Protein AF-A0A9D6EQB9-F1 (afdb_monomer)

Mean predicted aligned error: 5.97 Å

Solvent-accessible surface area (backbone atoms only — not comparable to full-atom values): 6624 Å² total; per-residue (Å²): 127,87,80,81,88,44,65,68,32,40,53,64,57,30,94,65,59,67,69,59,45,53,52,52,62,73,44,52,85,76,50,50,72,69,54,50,49,54,52,44,51,52,30,50,55,51,43,50,52,52,49,53,54,52,42,50,50,50,48,49,53,54,52,50,36,32,75,70,67,78,41,82,89,52,74,65,61,53,51,48,43,50,49,53,49,51,52,55,50,53,51,45,51,54,51,26,43,52,54,54,52,52,54,50,52,53,53,51,52,52,52,56,60,61,76,76,110

Structure (mmCIF, N/CA/C/O backbone):
data_AF-A0A9D6EQB9-F1
#
_entry.id   AF-A0A9D6EQB9-F1
#
loop_
_atom_site.group_PDB
_atom_site.id
_atom_site.type_symbol
_atom_site.label_atom_id
_atom_site.label_alt_id
_atom_site.label_comp_id
_atom_site.label_asym_id
_atom_site.label_entity_id
_atom_site.label_seq_id
_atom_site.pdbx_PDB_ins_code
_atom_site.Cartn_x
_atom_site.Cartn_y
_atom_site.Cartn_z
_atom_site.occupancy
_atom_site.B_iso_or_equiv
_atom_site.auth_seq_id
_atom_site.auth_comp_id
_atom_site.auth_asym_id
_atom_site.auth_atom_id
_atom_site.pdbx_PDB_model_num
ATOM 1 N N . MET A 1 1 ? 7.663 15.522 11.621 1.00 37.22 1 MET A N 1
ATOM 2 C CA . MET A 1 1 ? 7.733 14.228 12.338 1.00 37.22 1 MET A CA 1
ATOM 3 C C . MET A 1 1 ? 7.348 13.137 11.353 1.00 37.22 1 MET A C 1
ATOM 5 O O . MET A 1 1 ? 6.477 13.425 10.539 1.00 37.22 1 MET A O 1
ATOM 9 N N . PRO A 1 2 ? 7.976 11.947 11.359 1.00 50.31 2 PRO A N 1
ATOM 10 C CA . PRO A 1 2 ? 7.489 10.842 10.539 1.00 50.31 2 PRO A CA 1
ATOM 11 C C . PRO A 1 2 ? 6.051 10.533 10.959 1.00 50.31 2 PRO A C 1
ATOM 13 O O . PRO A 1 2 ? 5.759 10.430 12.153 1.00 50.31 2 PRO A O 1
ATOM 16 N N . ALA A 1 3 ? 5.148 10.475 9.988 1.00 57.88 3 ALA A N 1
ATOM 17 C CA . ALA A 1 3 ? 3.740 10.266 10.260 1.00 57.88 3 ALA A CA 1
ATOM 18 C C . ALA A 1 3 ? 3.534 8.857 10.840 1.00 57.88 3 ALA A C 1
ATOM 20 O O . ALA A 1 3 ? 4.057 7.874 10.312 1.00 57.88 3 ALA A O 1
ATOM 21 N N . LYS A 1 4 ? 2.814 8.747 11.960 1.00 75.31 4 LYS A N 1
ATOM 22 C CA . LYS A 1 4 ? 2.574 7.456 12.612 1.00 75.31 4 LYS A CA 1
ATOM 23 C C . LYS A 1 4 ? 1.517 6.695 11.814 1.00 75.31 4 LYS A C 1
ATOM 25 O O . LYS A 1 4 ? 0.388 7.161 11.697 1.00 75.31 4 LYS A O 1
ATOM 30 N N . VAL A 1 5 ? 1.873 5.528 11.284 1.00 85.12 5 VAL A N 1
ATOM 31 C CA . VAL A 1 5 ? 0.910 4.647 10.610 1.00 85.12 5 VAL A CA 1
ATOM 32 C C . VAL A 1 5 ? -0.031 4.045 11.658 1.00 85.12 5 VAL A C 1
ATOM 34 O O . VAL A 1 5 ? 0.417 3.425 12.625 1.00 85.12 5 VAL A O 1
ATOM 37 N N . THR A 1 6 ? -1.331 4.262 11.484 1.00 92.38 6 THR A N 1
ATOM 38 C CA . THR A 1 6 ? -2.410 3.739 12.337 1.00 92.38 6 THR A CA 1
ATOM 39 C C . THR A 1 6 ? -3.174 2.637 11.598 1.00 92.38 6 THR A C 1
ATOM 41 O O . THR A 1 6 ? -3.175 2.593 10.368 1.00 92.38 6 THR A O 1
ATOM 44 N N . LEU A 1 7 ? -3.876 1.762 12.323 1.00 94.44 7 LEU A N 1
ATOM 45 C CA . LEU A 1 7 ? -4.771 0.783 11.692 1.00 94.44 7 LEU A CA 1
ATOM 46 C C . LEU A 1 7 ? -5.871 1.462 10.858 1.00 94.44 7 LEU A C 1
ATOM 48 O O . LEU A 1 7 ? -6.220 0.973 9.791 1.00 94.44 7 LEU A O 1
ATOM 52 N N . GLU A 1 8 ? -6.380 2.607 11.307 1.00 94.50 8 GLU A N 1
ATOM 53 C CA . GLU A 1 8 ? -7.357 3.385 10.545 1.00 94.50 8 GLU A CA 1
ATOM 54 C C . GLU A 1 8 ? -6.780 3.851 9.200 1.00 94.50 8 GLU A C 1
ATOM 56 O O . GLU A 1 8 ? -7.387 3.604 8.157 1.00 94.50 8 GLU A O 1
ATOM 61 N N . SER A 1 9 ? -5.569 4.420 9.200 1.00 93.38 9 SER A N 1
ATOM 62 C CA . SER A 1 9 ? -4.880 4.803 7.963 1.00 93.38 9 SER A CA 1
ATOM 63 C C . SER A 1 9 ? -4.636 3.603 7.041 1.00 93.38 9 SER A C 1
ATOM 65 O O . SER A 1 9 ? -4.856 3.706 5.837 1.00 93.38 9 SER A O 1
ATOM 67 N N . LEU A 1 10 ? -4.282 2.436 7.592 1.00 94.56 10 LEU A N 1
ATOM 68 C CA . LEU A 1 10 ? -4.100 1.207 6.815 1.00 94.56 10 LEU A CA 1
ATOM 69 C C . LEU A 1 10 ? -5.403 0.743 6.159 1.00 94.56 10 LEU A C 1
ATOM 71 O O . LEU A 1 10 ? -5.404 0.442 4.967 1.00 94.56 10 LEU A O 1
ATOM 75 N N . ILE A 1 11 ? -6.517 0.736 6.895 1.00 96.06 11 ILE A N 1
ATOM 76 C CA . ILE A 1 11 ? -7.836 0.369 6.357 1.00 96.06 11 ILE A CA 1
ATOM 77 C C . ILE A 1 11 ? -8.244 1.321 5.224 1.00 96.06 11 ILE A C 1
ATOM 79 O O . ILE A 1 11 ? -8.736 0.865 4.193 1.00 96.06 11 ILE A O 1
ATOM 83 N N . ARG A 1 12 ? -8.005 2.630 5.379 1.00 94.19 12 ARG A N 1
ATOM 84 C CA . ARG A 1 12 ? -8.318 3.642 4.353 1.00 94.19 12 ARG A CA 1
ATOM 85 C C . ARG A 1 12 ? -7.456 3.516 3.100 1.00 94.19 12 ARG A C 1
ATOM 87 O O . ARG A 1 12 ? -7.958 3.703 1.997 1.00 94.19 12 ARG A O 1
ATOM 94 N N . MET A 1 13 ? -6.175 3.191 3.258 1.00 93.75 13 MET A N 1
ATOM 95 C CA . MET A 1 13 ? -5.255 3.011 2.132 1.00 93.75 13 MET A CA 1
ATOM 96 C C . MET A 1 13 ? -5.459 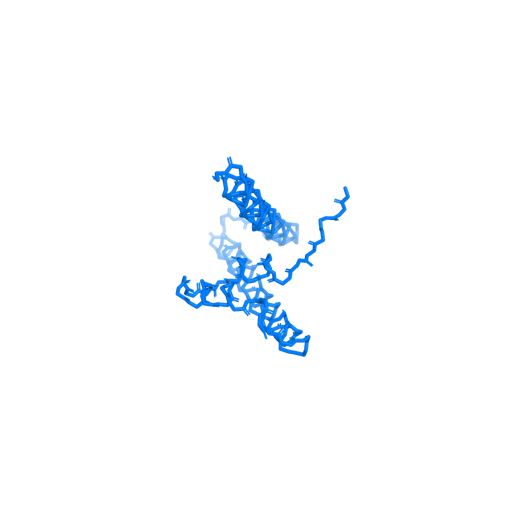1.703 1.375 1.00 93.75 13 MET A C 1
ATOM 98 O O . MET A 1 13 ? -5.099 1.620 0.201 1.00 93.75 13 MET A O 1
ATOM 102 N N . THR A 1 14 ? -5.955 0.671 2.055 1.00 95.62 14 THR A N 1
ATOM 103 C CA . THR A 1 14 ? -6.053 -0.665 1.475 1.00 95.62 14 THR A CA 1
ATOM 104 C C . THR A 1 14 ? -7.108 -0.676 0.364 1.00 95.62 14 THR A C 1
ATOM 106 O O . THR A 1 14 ? -8.246 -0.251 0.595 1.00 95.62 14 THR A O 1
ATOM 109 N N . PRO A 1 15 ? -6.780 -1.189 -0.835 1.00 93.31 15 PRO A N 1
ATOM 110 C CA . PRO A 1 15 ? -7.745 -1.341 -1.914 1.00 93.31 15 PRO A CA 1
ATOM 111 C C . PRO A 1 15 ? -8.770 -2.419 -1.542 1.00 93.31 15 PRO A C 1
ATOM 113 O O . PRO A 1 15 ? -8.534 -3.617 -1.679 1.00 93.31 15 PRO A O 1
ATOM 116 N N . MET A 1 16 ? -9.924 -1.979 -1.054 1.00 95.19 16 MET A N 1
ATOM 117 C CA . MET A 1 16 ? -11.063 -2.827 -0.712 1.00 95.19 16 MET A CA 1
ATOM 118 C C . MET A 1 16 ? -12.376 -2.118 -1.041 1.00 95.19 16 MET A C 1
ATOM 120 O O . MET A 1 16 ? -12.400 -0.893 -1.213 1.00 95.19 16 MET A O 1
ATOM 124 N N . GLU A 1 17 ? -13.463 -2.885 -1.104 1.00 96.56 17 GLU A N 1
ATOM 125 C CA . GLU A 1 17 ? -14.804 -2.342 -1.310 1.00 96.56 17 GLU A CA 1
ATOM 126 C C . GLU A 1 17 ? -15.177 -1.343 -0.209 1.00 96.56 17 GLU A C 1
ATOM 128 O O . GLU A 1 17 ? -14.887 -1.548 0.973 1.00 96.56 17 GLU A O 1
ATOM 133 N N . GLU A 1 18 ? -15.858 -0.262 -0.597 1.00 93.62 18 GLU A N 1
ATOM 134 C CA . GLU A 1 18 ? -16.231 0.817 0.326 1.00 93.62 18 GLU A CA 1
ATOM 135 C C . GLU A 1 18 ? -17.088 0.304 1.488 1.00 93.62 18 GLU A C 1
ATOM 137 O O . GLU A 1 18 ? -16.886 0.698 2.632 1.00 93.62 18 GLU A O 1
ATOM 142 N N . VAL A 1 19 ? -17.998 -0.636 1.216 1.00 95.88 19 VAL A N 1
ATOM 143 C CA . VAL A 1 19 ? -18.865 -1.240 2.238 1.00 95.88 19 VAL A CA 1
ATOM 144 C C . VAL A 1 19 ? -18.031 -1.944 3.312 1.00 95.88 19 VAL A C 1
ATOM 146 O O . VAL A 1 19 ? -18.253 -1.725 4.502 1.00 95.88 19 VAL A O 1
ATOM 149 N N . THR A 1 20 ? -17.029 -2.730 2.908 1.00 95.62 20 THR A N 1
ATOM 150 C CA . THR A 1 20 ? -16.104 -3.400 3.834 1.00 95.62 20 THR A CA 1
ATOM 151 C C . THR A 1 20 ? -15.283 -2.391 4.627 1.00 95.62 20 THR A C 1
ATOM 153 O O . THR A 1 20 ? -15.115 -2.547 5.837 1.00 95.62 20 THR A O 1
ATOM 156 N N . ARG A 1 21 ? -14.800 -1.330 3.970 1.00 96.06 21 ARG A N 1
ATOM 157 C CA . ARG A 1 21 ? -14.030 -0.269 4.628 1.00 96.06 21 ARG A CA 1
ATOM 158 C C . ARG A 1 21 ? -14.850 0.414 5.721 1.00 96.06 21 ARG A C 1
ATOM 160 O O . ARG A 1 21 ? -14.386 0.514 6.854 1.00 96.06 21 ARG A O 1
ATOM 167 N N . VAL A 1 22 ? -16.071 0.838 5.397 1.00 95.06 22 VAL A N 1
ATOM 168 C CA . VAL A 1 22 ? -16.992 1.490 6.339 1.00 95.06 22 VAL A CA 1
ATOM 169 C C . VAL A 1 22 ? -17.325 0.564 7.508 1.00 95.06 22 VAL A C 1
ATOM 171 O O . VAL A 1 22 ? -17.315 1.007 8.655 1.00 95.06 22 VAL A O 1
ATOM 174 N N . GLU A 1 23 ? -17.559 -0.727 7.255 1.00 95.94 23 GLU A N 1
ATOM 175 C CA . GLU A 1 23 ? -17.825 -1.698 8.321 1.00 95.94 23 GLU A CA 1
ATOM 176 C C . GLU A 1 23 ? -16.629 -1.857 9.274 1.00 95.94 23 GLU A C 1
ATOM 178 O O . GLU A 1 23 ? -16.801 -1.823 10.497 1.00 95.94 23 GLU A O 1
ATOM 183 N N . LEU A 1 24 ? -15.415 -1.998 8.733 1.00 96.00 24 LEU A N 1
ATOM 184 C CA . LEU A 1 24 ? -14.195 -2.133 9.531 1.00 96.00 24 LEU A CA 1
ATOM 185 C C . LEU A 1 24 ? -13.910 -0.880 10.365 1.00 96.00 24 LEU A C 1
ATOM 187 O O . LEU A 1 24 ? -13.548 -1.000 11.537 1.00 96.00 24 LEU A O 1
ATOM 191 N N . LEU A 1 25 ? -14.095 0.310 9.787 1.00 95.12 25 LEU A N 1
ATOM 192 C CA . LEU A 1 25 ? -13.921 1.583 10.490 1.00 95.12 25 LEU A CA 1
ATOM 193 C C . LEU A 1 25 ? -14.982 1.778 11.581 1.00 95.12 25 LEU A C 1
ATOM 195 O O . LEU A 1 25 ? -14.646 2.170 12.698 1.00 95.12 25 LEU A O 1
ATOM 199 N N . GLY A 1 26 ? -16.243 1.438 11.297 1.00 94.38 26 GLY A N 1
ATOM 200 C CA . GLY A 1 26 ? -17.344 1.550 12.256 1.00 94.38 26 GLY A CA 1
ATOM 201 C C . GLY A 1 26 ? -17.173 0.648 13.481 1.00 94.38 26 GLY A C 1
ATOM 202 O O . GLY A 1 26 ? -17.476 1.062 14.597 1.00 94.38 26 GLY A O 1
ATOM 203 N N . LYS A 1 27 ? -16.622 -0.557 13.295 1.00 95.69 27 LYS A N 1
ATOM 204 C CA . LYS A 1 27 ? -16.396 -1.544 14.370 1.00 95.69 27 LYS A CA 1
ATOM 205 C C . LYS A 1 27 ? -15.007 -1.460 15.004 1.00 95.69 27 LYS A C 1
ATOM 207 O O . LYS A 1 27 ? -14.676 -2.254 15.884 1.00 95.69 27 LYS A O 1
ATOM 212 N N . LEU A 1 28 ? -14.178 -0.495 14.603 1.00 92.94 28 LEU A N 1
ATOM 213 C CA . LEU A 1 28 ? -12.780 -0.417 15.029 1.00 92.94 28 LEU A CA 1
ATOM 214 C C . LEU A 1 28 ? -12.623 -0.337 16.559 1.00 92.94 28 LEU A C 1
ATOM 216 O O . LEU A 1 28 ? -11.680 -0.895 17.124 1.00 92.94 28 LEU A O 1
ATOM 220 N N . GLY A 1 29 ? -13.556 0.331 17.243 1.00 92.81 29 GLY A N 1
ATOM 221 C CA . GLY A 1 29 ? -13.591 0.419 18.707 1.00 92.81 29 GLY A CA 1
ATOM 222 C C . GLY A 1 29 ? -13.901 -0.910 19.405 1.00 92.81 29 GLY A C 1
ATOM 223 O O . GLY A 1 29 ? -13.429 -1.131 20.517 1.00 92.81 29 GLY A O 1
ATOM 224 N N . GLU A 1 30 ? -14.625 -1.805 18.735 1.00 96.38 30 GLU A N 1
ATOM 225 C CA . GLU A 1 30 ? -15.126 -3.073 19.281 1.00 96.38 30 GLU A CA 1
ATOM 226 C C . GLU A 1 30 ? -14.112 -4.216 19.145 1.00 96.38 30 GLU A C 1
ATOM 228 O O . GLU A 1 30 ? -14.166 -5.198 19.885 1.00 96.38 30 GLU A O 1
ATOM 233 N N . PHE A 1 31 ? -13.153 -4.093 18.222 1.00 96.56 31 PHE A N 1
ATOM 234 C CA . PHE A 1 31 ? -12.133 -5.116 18.028 1.00 96.56 31 PHE A CA 1
ATOM 235 C C . PHE A 1 31 ? -11.131 -5.179 19.189 1.00 96.56 31 PHE A C 1
ATOM 237 O O . PHE A 1 31 ? -10.572 -4.168 19.639 1.00 96.56 31 PHE A O 1
ATOM 244 N N . SER A 1 32 ? -10.830 -6.410 19.603 1.00 97.75 32 SER A N 1
ATOM 245 C CA . SER A 1 32 ? -9.710 -6.735 20.489 1.00 97.75 32 SER A CA 1
ATOM 246 C C . SER A 1 32 ? -8.360 -6.366 19.861 1.00 97.75 32 SER A C 1
ATOM 248 O O . SER A 1 32 ? -8.247 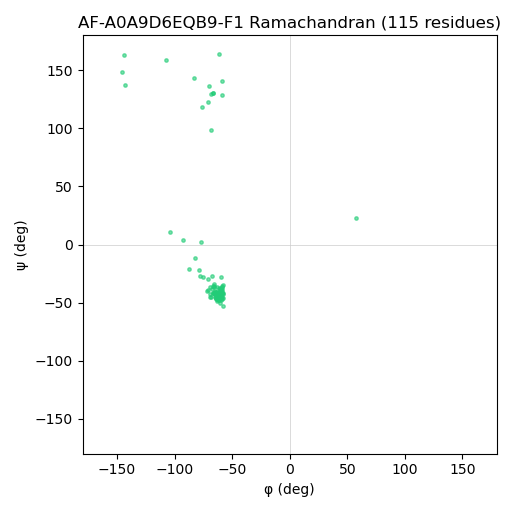-6.171 18.648 1.00 97.75 32 SER A O 1
ATOM 250 N N . GLN A 1 33 ? -7.307 -6.296 20.679 1.00 96.06 33 GLN A N 1
ATOM 251 C CA . GLN A 1 33 ? -5.954 -6.001 20.189 1.00 96.06 33 GLN A CA 1
ATOM 252 C C . GLN A 1 33 ? -5.456 -7.054 19.189 1.00 96.06 33 GLN A C 1
ATOM 254 O O . GLN A 1 33 ? -4.897 -6.690 18.158 1.00 96.06 33 GLN A O 1
ATOM 259 N N . ASP A 1 34 ? -5.745 -8.336 19.421 1.00 97.56 34 ASP A N 1
ATOM 260 C CA . ASP A 1 34 ? -5.367 -9.414 18.500 1.00 97.56 34 ASP A CA 1
ATOM 261 C C . ASP A 1 34 ? -6.081 -9.294 17.149 1.00 97.56 34 ASP A C 1
ATOM 263 O O . ASP A 1 34 ? -5.470 -9.488 16.098 1.00 97.56 34 ASP A O 1
ATOM 267 N N . GLN A 1 35 ? -7.369 -8.937 17.153 1.00 97.00 35 GLN A N 1
ATOM 268 C CA . GLN A 1 35 ? -8.115 -8.678 15.919 1.00 97.00 35 GLN A CA 1
ATOM 269 C C . GLN A 1 35 ? -7.540 -7.470 15.178 1.00 97.00 35 GLN A C 1
ATOM 271 O O . GLN A 1 35 ? -7.282 -7.561 13.981 1.00 97.00 35 GLN A O 1
ATOM 276 N N . LYS A 1 36 ? -7.263 -6.370 15.887 1.00 96.81 36 LYS A N 1
ATOM 277 C CA . LYS A 1 36 ? -6.626 -5.175 15.314 1.00 96.81 36 LYS A CA 1
ATOM 278 C C . LYS A 1 36 ? -5.272 -5.501 14.693 1.00 96.81 36 LYS A C 1
ATOM 280 O O . LYS A 1 36 ? -4.985 -5.052 13.585 1.00 96.81 36 LYS A O 1
ATOM 285 N N . PHE A 1 37 ? -4.465 -6.319 15.364 1.00 96.19 37 PHE A N 1
ATOM 286 C CA . PHE A 1 37 ? -3.177 -6.767 14.847 1.00 96.19 37 PHE A CA 1
ATOM 287 C C . PHE A 1 37 ? -3.339 -7.590 13.564 1.00 96.19 37 PHE A C 1
ATOM 289 O O . PHE A 1 37 ? -2.696 -7.292 12.562 1.00 96.19 37 PHE A O 1
ATOM 296 N N . ARG A 1 38 ? -4.253 -8.568 13.548 1.00 97.44 38 ARG A N 1
ATOM 297 C CA . ARG A 1 38 ? -4.523 -9.386 12.351 1.00 97.44 38 ARG A CA 1
ATOM 298 C C . ARG A 1 38 ? -5.030 -8.559 11.173 1.00 97.44 38 ARG A C 1
ATOM 300 O O . ARG A 1 38 ? -4.574 -8.769 10.055 1.00 97.44 38 ARG A O 1
ATOM 307 N N . ILE A 1 39 ? -5.934 -7.610 11.417 1.00 97.38 39 ILE A N 1
ATOM 308 C CA . ILE A 1 39 ? -6.429 -6.706 10.371 1.00 97.38 39 ILE A CA 1
ATOM 309 C C . ILE A 1 39 ? -5.281 -5.828 9.859 1.00 97.38 39 ILE A C 1
ATOM 311 O O . ILE A 1 39 ? -5.146 -5.666 8.651 1.00 97.38 39 ILE A O 1
ATOM 315 N N . SER A 1 40 ? -4.417 -5.323 10.749 1.00 96.44 40 SER A N 1
ATOM 316 C CA . SER A 1 40 ? -3.232 -4.540 10.362 1.00 96.44 40 SER A CA 1
ATOM 317 C C . SER A 1 40 ? -2.311 -5.339 9.440 1.00 96.44 40 SER A C 1
ATOM 319 O O . SER A 1 40 ? -1.890 -4.822 8.411 1.00 96.44 40 SER A O 1
ATOM 321 N N . MET A 1 41 ? -2.025 -6.598 9.790 1.00 97.38 41 MET A N 1
ATOM 322 C CA . MET A 1 41 ? -1.209 -7.500 8.969 1.00 97.38 41 MET A CA 1
ATOM 323 C C . MET A 1 41 ? -1.836 -7.721 7.592 1.00 97.38 41 MET A C 1
ATOM 325 O O . MET A 1 41 ? -1.164 -7.541 6.584 1.00 97.38 41 MET A O 1
ATOM 329 N N . LEU A 1 42 ? -3.139 -8.009 7.540 1.00 97.44 42 LEU A N 1
ATO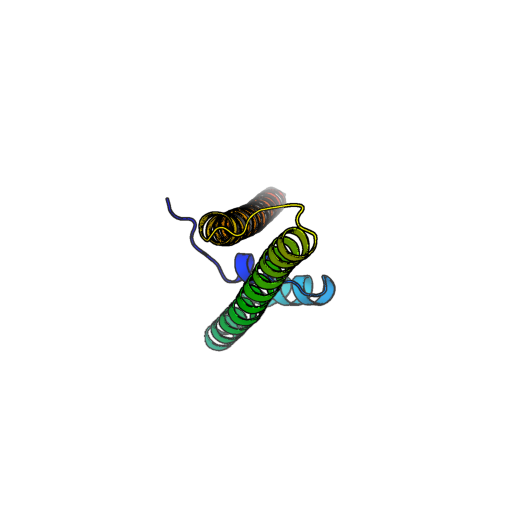M 330 C CA . LEU A 1 42 ? -3.838 -8.209 6.272 1.00 97.44 42 LEU A CA 1
ATOM 331 C C . LEU A 1 42 ? -3.822 -6.949 5.394 1.00 97.44 42 LEU A C 1
ATOM 333 O O . LEU A 1 42 ? -3.604 -7.043 4.190 1.00 97.44 42 LEU A O 1
ATOM 337 N N . CYS A 1 43 ? -4.025 -5.769 5.987 1.00 96.81 43 CYS A N 1
ATOM 338 C CA . CYS A 1 43 ? -3.923 -4.504 5.261 1.00 96.81 43 CYS A CA 1
ATOM 339 C C . CYS A 1 43 ? -2.516 -4.328 4.677 1.00 96.81 43 CYS A C 1
ATOM 341 O O . CYS A 1 43 ? -2.385 -3.994 3.504 1.00 96.81 43 CYS A O 1
ATOM 343 N N . TRP A 1 44 ? -1.468 -4.603 5.460 1.00 95.88 44 TRP A N 1
ATOM 344 C CA . TRP A 1 44 ? -0.086 -4.542 4.980 1.00 95.88 44 TRP A CA 1
ATOM 345 C C . TRP A 1 44 ? 0.197 -5.514 3.838 1.00 95.88 44 TRP A C 1
ATOM 347 O O . TRP A 1 44 ? 0.839 -5.115 2.870 1.00 95.88 44 TRP A O 1
ATOM 357 N N . ASP A 1 4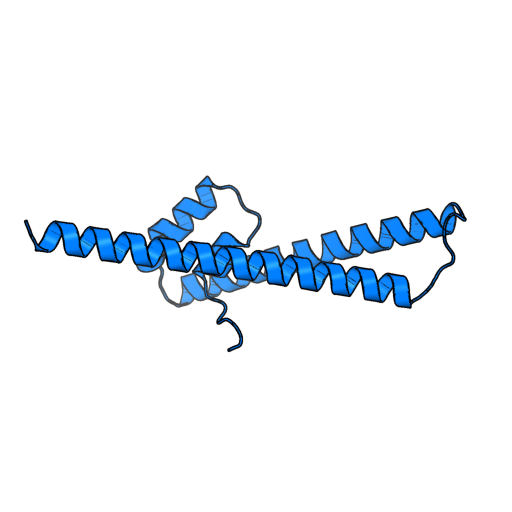5 ? -0.293 -6.748 3.922 1.00 97.31 45 ASP A N 1
ATOM 358 C CA . ASP A 1 45 ? -0.103 -7.763 2.881 1.00 97.31 45 ASP A CA 1
ATOM 359 C C . ASP A 1 45 ? -0.786 -7.361 1.565 1.00 97.31 45 ASP A C 1
ATOM 361 O O . ASP A 1 45 ? -0.222 -7.517 0.480 1.00 97.31 45 ASP A O 1
ATOM 365 N N . ILE A 1 46 ? -1.995 -6.799 1.642 1.00 96.88 46 ILE A N 1
ATOM 366 C CA . ILE A 1 46 ? -2.717 -6.321 0.457 1.00 96.88 46 ILE A CA 1
ATOM 367 C C . ILE A 1 46 ? -2.015 -5.093 -0.131 1.00 96.88 46 ILE A C 1
ATOM 369 O O . ILE A 1 46 ? -1.809 -5.019 -1.341 1.00 96.88 46 ILE A O 1
ATOM 373 N N . ILE A 1 47 ? -1.629 -4.140 0.717 1.00 94.75 47 ILE A N 1
ATOM 374 C CA . ILE A 1 47 ? -0.934 -2.917 0.313 1.00 94.75 47 ILE A CA 1
ATOM 375 C C . ILE A 1 47 ? 0.406 -3.237 -0.364 1.00 94.75 47 ILE A C 1
ATOM 377 O O . ILE A 1 47 ? 0.714 -2.659 -1.407 1.00 94.75 47 ILE A O 1
ATOM 381 N N . SER A 1 48 ? 1.199 -4.146 0.207 1.00 94.00 48 SER A N 1
ATOM 382 C CA . SER A 1 48 ? 2.489 -4.550 -0.363 1.00 94.00 48 SER A CA 1
ATOM 383 C C . SER A 1 48 ? 2.302 -5.271 -1.695 1.00 94.00 48 SER A C 1
ATOM 385 O O . SER A 1 48 ? 2.973 -4.942 -2.669 1.00 94.00 48 SER A O 1
ATOM 387 N N . SER A 1 49 ? 1.303 -6.150 -1.791 1.00 95.56 49 SER A N 1
ATOM 388 C CA . SER A 1 49 ? 0.945 -6.802 -3.053 1.00 95.56 49 SER A CA 1
ATOM 389 C C . SER A 1 49 ? 0.532 -5.786 -4.125 1.00 95.56 49 SER A C 1
ATOM 391 O O . SER A 1 49 ? 0.941 -5.898 -5.280 1.00 95.56 49 SER A O 1
ATOM 393 N N . GLU A 1 50 ? -0.259 -4.767 -3.768 1.00 94.75 50 GLU A N 1
ATOM 394 C CA . GLU A 1 50 ? -0.636 -3.692 -4.694 1.00 94.75 50 GLU A CA 1
ATOM 395 C C . GLU A 1 50 ? 0.593 -2.886 -5.146 1.00 94.75 50 GLU A C 1
ATOM 397 O O . GLU A 1 50 ? 0.714 -2.551 -6.327 1.00 94.75 50 GLU A O 1
ATOM 402 N N . TYR A 1 51 ? 1.514 -2.590 -4.223 1.00 93.94 51 TYR A N 1
ATOM 403 C CA . TYR A 1 51 ? 2.777 -1.916 -4.523 1.00 93.94 51 TYR A CA 1
ATOM 404 C C . TYR A 1 51 ? 3.590 -2.705 -5.551 1.00 93.94 51 TYR A C 1
ATOM 406 O O . TYR A 1 51 ? 3.940 -2.155 -6.598 1.00 93.94 51 TYR A O 1
ATOM 414 N N . ASP A 1 52 ? 3.823 -3.993 -5.294 1.00 95.00 52 ASP A N 1
ATOM 415 C CA . ASP A 1 52 ? 4.628 -4.863 -6.152 1.00 95.00 52 ASP A CA 1
ATOM 416 C C . ASP A 1 52 ? 4.000 -5.023 -7.539 1.00 95.00 52 ASP A C 1
ATOM 418 O O . ASP A 1 52 ? 4.689 -4.931 -8.556 1.00 95.00 52 ASP A O 1
ATOM 422 N N . LEU A 1 53 ? 2.675 -5.189 -7.606 1.00 95.94 53 LEU A N 1
ATOM 423 C CA . LEU A 1 53 ? 1.950 -5.271 -8.874 1.00 95.94 53 LEU A CA 1
ATOM 424 C C . LEU A 1 53 ? 2.065 -3.978 -9.687 1.00 95.94 53 LEU A C 1
ATOM 426 O O . LEU A 1 53 ? 2.242 -4.027 -10.905 1.00 95.94 53 LEU A O 1
ATOM 430 N N . ASN A 1 54 ? 1.956 -2.817 -9.042 1.00 94.44 54 ASN A N 1
ATOM 431 C CA . ASN A 1 54 ? 2.066 -1.529 -9.723 1.00 94.44 54 ASN A CA 1
ATOM 432 C C . ASN A 1 54 ? 3.502 -1.241 -10.172 1.00 94.44 54 ASN A C 1
ATOM 434 O O . ASN A 1 54 ? 3.704 -0.766 -11.292 1.00 94.44 54 ASN A O 1
ATOM 438 N N . LEU A 1 55 ? 4.496 -1.591 -9.354 1.00 95.44 55 LEU A N 1
ATOM 439 C CA . LEU A 1 55 ? 5.902 -1.498 -9.733 1.00 95.44 55 LEU A CA 1
ATOM 440 C C . LEU A 1 55 ? 6.211 -2.415 -10.922 1.00 95.44 55 LEU A C 1
ATOM 442 O O . LEU A 1 55 ? 6.782 -1.962 -11.912 1.00 95.44 55 LEU A O 1
ATOM 446 N N . ALA A 1 56 ? 5.765 -3.672 -10.880 1.00 96.31 56 ALA A N 1
ATOM 447 C CA . ALA A 1 56 ? 5.941 -4.615 -11.979 1.00 96.31 56 ALA A CA 1
ATOM 448 C C . ALA A 1 56 ? 5.298 -4.108 -13.280 1.00 96.31 56 ALA A C 1
ATOM 450 O O . ALA A 1 56 ? 5.915 -4.190 -14.339 1.00 96.31 56 ALA A O 1
ATOM 451 N N . LYS A 1 57 ? 4.095 -3.516 -13.216 1.00 96.50 57 LYS A N 1
ATOM 452 C CA . LYS A 1 57 ? 3.455 -2.877 -14.381 1.00 96.50 57 LYS A CA 1
ATOM 453 C C . LYS A 1 57 ? 4.302 -1.741 -14.959 1.00 96.50 57 LYS A C 1
ATOM 455 O O . LYS A 1 57 ? 4.466 -1.680 -16.173 1.00 96.50 57 LYS A O 1
ATOM 460 N N . LYS A 1 58 ? 4.848 -0.863 -14.110 1.00 94.88 58 LYS A N 1
ATOM 461 C CA . LYS A 1 58 ? 5.721 0.245 -14.541 1.00 94.88 58 LYS A CA 1
ATOM 462 C C . LYS A 1 58 ? 7.008 -0.271 -15.184 1.00 94.88 58 LYS A C 1
ATOM 464 O O . LYS A 1 58 ? 7.403 0.219 -16.237 1.00 94.88 58 LYS A O 1
ATOM 469 N N . ILE A 1 59 ? 7.627 -1.289 -14.590 1.00 95.38 59 ILE A N 1
ATOM 470 C CA . ILE A 1 59 ? 8.820 -1.939 -15.143 1.00 95.38 59 ILE A CA 1
ATOM 471 C C . ILE A 1 59 ? 8.508 -2.573 -16.500 1.00 95.38 59 ILE A C 1
ATOM 473 O O . ILE A 1 59 ? 9.247 -2.342 -17.452 1.00 95.38 59 ILE A O 1
ATOM 477 N N . ASN A 1 60 ? 7.406 -3.316 -16.619 1.00 96.25 60 ASN A N 1
ATOM 478 C CA . ASN A 1 60 ? 7.009 -3.934 -17.884 1.00 96.25 60 ASN A CA 1
ATOM 479 C C . ASN A 1 60 ? 6.770 -2.885 -18.976 1.00 96.25 60 ASN A C 1
ATOM 481 O O . ASN A 1 60 ? 7.280 -3.052 -20.074 1.00 96.25 60 ASN A O 1
ATOM 485 N N . ALA A 1 61 ? 6.115 -1.763 -18.658 1.00 95.56 61 ALA A N 1
ATOM 486 C CA . ALA A 1 61 ? 5.939 -0.668 -19.612 1.00 95.56 61 ALA A CA 1
ATOM 487 C C . ALA A 1 61 ? 7.282 -0.099 -20.113 1.00 95.56 61 ALA A C 1
ATOM 489 O O . ALA A 1 61 ? 7.441 0.155 -21.304 1.00 95.56 61 ALA A O 1
ATOM 490 N N . ILE A 1 62 ? 8.278 0.045 -19.230 1.00 94.62 62 ILE A N 1
ATOM 491 C CA . ILE A 1 62 ? 9.633 0.468 -19.622 1.00 94.62 62 ILE A CA 1
ATOM 492 C C . ILE A 1 62 ? 10.290 -0.577 -20.532 1.00 94.62 62 ILE A C 1
ATOM 494 O O . ILE A 1 62 ? 10.935 -0.219 -21.516 1.00 94.62 62 ILE A O 1
ATOM 498 N N . LEU A 1 63 ? 10.153 -1.866 -20.213 1.00 94.75 63 LEU A N 1
ATOM 499 C CA . LEU A 1 63 ? 10.718 -2.945 -21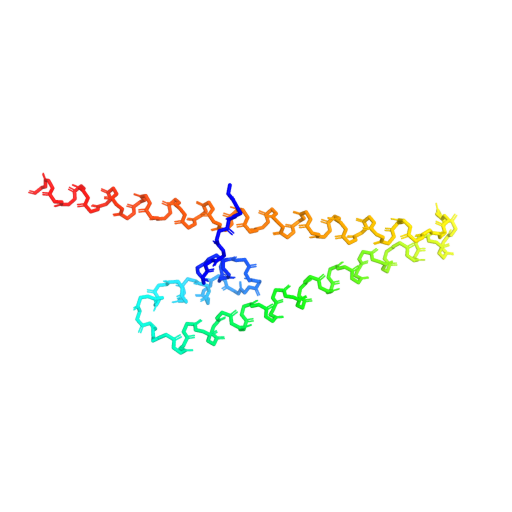.026 1.00 94.75 63 LEU A CA 1
ATOM 500 C C . LEU A 1 63 ? 10.058 -3.029 -22.408 1.00 94.75 63 LEU A C 1
ATOM 502 O O . LEU A 1 63 ? 10.761 -3.261 -23.391 1.00 94.75 63 LEU A O 1
ATOM 506 N N . ASP A 1 64 ? 8.754 -2.774 -22.496 1.00 96.75 64 ASP A N 1
ATOM 507 C CA . ASP A 1 64 ? 8.025 -2.698 -23.761 1.00 96.75 64 ASP A CA 1
ATOM 508 C C . ASP A 1 64 ? 8.534 -1.523 -24.618 1.00 96.75 64 ASP A C 1
ATOM 510 O O . ASP A 1 64 ? 8.848 -1.706 -25.794 1.00 96.75 64 ASP A O 1
ATOM 514 N N . GLU A 1 65 ? 8.743 -0.336 -24.030 1.00 95.44 65 GLU A N 1
ATOM 515 C CA . GLU A 1 65 ? 9.350 0.812 -24.730 1.00 95.44 65 GLU A CA 1
ATOM 516 C C . GLU A 1 65 ? 10.762 0.508 -25.257 1.00 95.44 65 GLU A C 1
ATOM 518 O O . GLU A 1 65 ? 11.139 0.949 -26.350 1.00 95.44 65 GLU A O 1
ATOM 523 N N . VAL A 1 66 ? 11.548 -0.256 -24.494 1.00 94.62 66 VAL A N 1
ATOM 524 C CA . VAL A 1 66 ? 12.883 -0.710 -24.903 1.00 94.62 66 VAL A CA 1
ATOM 525 C C . VAL A 1 66 ? 12.794 -1.709 -26.056 1.00 94.62 66 VAL A C 1
ATOM 527 O O . VAL A 1 66 ? 13.528 -1.580 -27.039 1.00 94.62 66 VAL A O 1
ATOM 530 N N . ALA A 1 67 ? 11.888 -2.685 -25.974 1.00 95.69 67 ALA A N 1
ATOM 531 C CA . ALA A 1 67 ? 11.677 -3.678 -27.026 1.00 95.69 67 ALA A CA 1
ATOM 532 C C . ALA A 1 67 ? 11.233 -3.026 -28.347 1.00 95.69 67 ALA A C 1
ATOM 534 O O . ALA A 1 67 ? 11.692 -3.409 -29.425 1.00 95.69 67 ALA A O 1
ATOM 535 N N . GLU A 1 68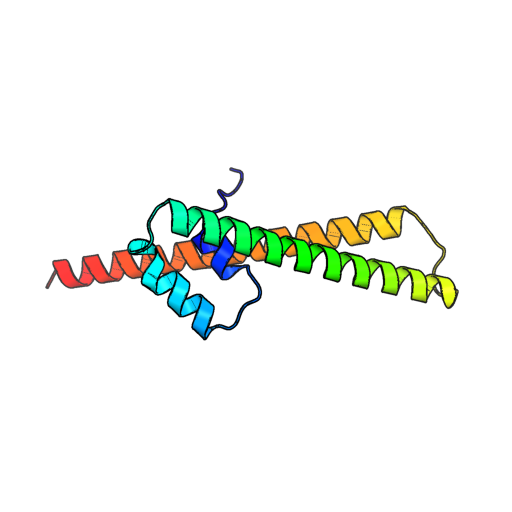 ? 10.411 -1.981 -28.259 1.00 97.25 68 GLU A N 1
ATOM 536 C CA . GLU A 1 68 ? 9.967 -1.164 -29.392 1.00 97.25 68 GLU A CA 1
ATOM 537 C C . GLU A 1 68 ? 11.029 -0.166 -29.892 1.00 97.25 68 GLU A C 1
ATOM 539 O O . GLU A 1 68 ? 10.770 0.589 -30.831 1.00 97.25 68 GLU A O 1
ATOM 544 N N . LYS A 1 69 ? 12.233 -0.157 -29.297 1.00 93.06 69 LYS A N 1
ATOM 545 C CA . LYS A 1 69 ? 13.336 0.779 -29.590 1.00 93.06 69 LYS A CA 1
ATOM 546 C C . LYS A 1 69 ? 12.960 2.256 -29.416 1.00 93.06 69 LYS A C 1
ATOM 548 O O . LYS A 1 69 ? 13.60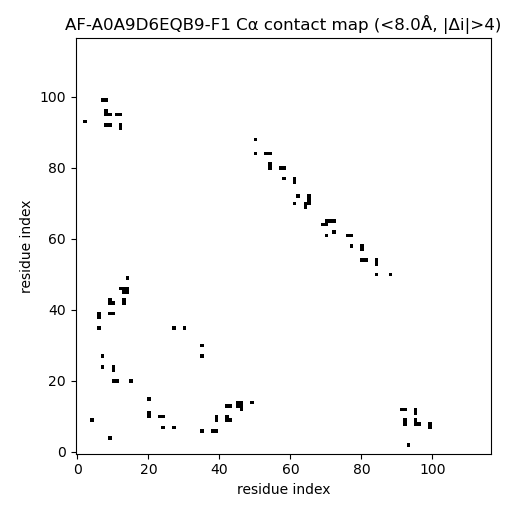1 3.128 -30.002 1.00 93.06 69 LYS A O 1
ATOM 553 N N . LYS A 1 70 ? 11.935 2.550 -28.612 1.00 93.38 70 LYS A N 1
ATOM 554 C CA . LYS A 1 70 ? 11.534 3.920 -28.252 1.00 93.38 70 LYS A CA 1
ATOM 555 C C . LYS A 1 70 ? 12.429 4.507 -27.162 1.00 93.38 70 LYS A C 1
ATOM 557 O O . LYS A 1 70 ? 12.508 5.726 -27.031 1.00 93.38 70 LYS A O 1
ATOM 562 N N . LYS A 1 71 ? 13.096 3.645 -26.392 1.00 90.50 71 LYS A N 1
ATOM 563 C CA . LYS A 1 71 ? 13.953 4.009 -25.264 1.00 90.50 71 LYS A CA 1
ATOM 564 C C . LYS A 1 71 ? 15.141 3.050 -25.157 1.00 90.50 71 LYS A C 1
ATOM 566 O O . LYS A 1 71 ? 15.020 1.875 -25.490 1.00 90.50 71 LYS A O 1
ATOM 571 N N . GLU A 1 72 ? 16.289 3.531 -24.687 1.00 92.44 72 GLU A N 1
ATOM 572 C CA . GLU A 1 72 ? 17.415 2.660 -24.327 1.00 92.44 72 GLU A CA 1
ATOM 573 C C . GLU A 1 72 ? 17.241 2.108 -22.909 1.00 92.44 72 GLU A C 1
ATOM 575 O O . GLU A 1 72 ? 16.759 2.799 -22.008 1.00 92.44 72 GLU A O 1
ATOM 580 N N . PHE A 1 73 ? 17.645 0.854 -22.695 1.00 92.81 73 PHE A N 1
ATOM 581 C CA . PHE A 1 73 ? 17.588 0.257 -21.366 1.00 92.81 73 PHE A CA 1
ATOM 582 C C . PHE A 1 73 ? 18.564 0.952 -20.412 1.00 92.81 73 PHE A C 1
ATOM 584 O O . PHE A 1 73 ? 19.755 1.064 -20.697 1.00 92.81 73 PHE A O 1
ATOM 591 N N . SER A 1 74 ? 18.070 1.343 -19.237 1.00 93.81 74 SER A N 1
ATOM 592 C CA . SER A 1 74 ? 18.891 1.866 -18.150 1.00 93.81 74 SER A CA 1
ATOM 593 C C . SER A 1 74 ? 18.364 1.398 -16.800 1.00 93.81 74 SER A C 1
ATOM 595 O O . SER A 1 74 ? 17.164 1.465 -16.524 1.00 93.81 74 SER A O 1
ATOM 597 N N . MET A 1 75 ? 19.286 1.000 -15.919 1.00 93.56 75 MET A N 1
ATOM 598 C CA . MET A 1 75 ? 18.974 0.704 -14.518 1.00 93.56 75 MET A CA 1
ATOM 599 C C . MET A 1 75 ? 18.385 1.914 -13.790 1.00 93.56 75 MET A C 1
ATOM 601 O O . MET A 1 75 ? 17.607 1.740 -12.854 1.00 93.56 75 MET A O 1
ATOM 605 N N . ASP A 1 76 ? 18.717 3.133 -14.216 1.00 94.75 76 ASP A N 1
ATOM 606 C CA . ASP A 1 76 ? 18.183 4.341 -13.592 1.00 94.75 76 ASP A CA 1
ATOM 607 C C . ASP A 1 76 ? 16.697 4.539 -13.911 1.00 94.75 76 ASP A C 1
ATOM 609 O O . ASP A 1 76 ? 15.961 4.998 -13.046 1.00 94.75 76 ASP A O 1
ATOM 613 N N . SER A 1 77 ? 16.213 4.080 -15.074 1.00 90.31 77 SER A N 1
ATOM 614 C CA . SER A 1 77 ? 14.771 4.074 -15.371 1.00 90.31 77 SER A CA 1
ATOM 615 C C . SER A 1 77 ? 13.990 3.124 -14.459 1.00 90.31 77 SER A C 1
ATOM 617 O O . SER A 1 77 ? 12.856 3.416 -14.091 1.00 90.31 77 SER A O 1
ATOM 619 N N . LEU A 1 78 ? 14.591 1.999 -14.058 1.00 93.00 78 LEU A N 1
ATOM 620 C CA . LEU A 1 78 ? 13.955 1.074 -13.114 1.00 93.00 78 LEU A CA 1
ATOM 621 C C . LEU A 1 78 ? 13.923 1.652 -11.694 1.00 93.00 78 LEU A C 1
ATOM 623 O O . LEU A 1 78 ? 12.914 1.529 -11.004 1.00 93.00 78 LEU A O 1
ATOM 627 N N . LYS A 1 79 ? 15.001 2.323 -11.267 1.00 94.69 79 LYS A N 1
ATOM 628 C CA . LYS A 1 79 ? 15.031 3.038 -9.980 1.00 94.69 79 LYS A CA 1
ATOM 629 C C . LYS A 1 79 ? 14.013 4.175 -9.942 1.00 94.69 79 LYS A C 1
ATOM 631 O O . LYS A 1 79 ? 13.361 4.368 -8.925 1.00 94.69 79 LYS A O 1
ATOM 636 N N . GLU A 1 80 ? 13.870 4.913 -11.039 1.00 93.75 80 GLU A N 1
ATOM 637 C CA . GLU A 1 80 ? 12.872 5.975 -11.161 1.00 93.75 80 GLU A CA 1
ATOM 638 C C . GLU A 1 80 ? 11.448 5.419 -11.020 1.00 93.75 80 GLU A C 1
ATOM 640 O O . GLU A 1 80 ? 10.641 5.992 -10.293 1.00 93.75 80 GLU A O 1
ATOM 645 N N . ALA A 1 81 ? 11.149 4.265 -11.628 1.00 92.62 81 ALA A N 1
ATOM 646 C CA . ALA A 1 81 ? 9.851 3.606 -11.471 1.00 92.62 81 ALA A CA 1
ATOM 647 C C . ALA A 1 81 ? 9.539 3.247 -10.005 1.00 92.62 81 ALA A C 1
ATOM 649 O O . ALA A 1 81 ? 8.417 3.479 -9.546 1.00 92.62 81 ALA A O 1
ATOM 650 N N . ASP A 1 82 ? 10.527 2.723 -9.274 1.00 93.69 82 ASP A N 1
ATOM 651 C CA . ASP A 1 82 ? 10.417 2.441 -7.838 1.00 93.69 82 ASP A CA 1
ATOM 652 C C . ASP A 1 82 ? 10.205 3.726 -7.024 1.00 93.69 82 ASP A C 1
ATOM 654 O O . ASP A 1 82 ? 9.307 3.796 -6.188 1.00 93.69 82 ASP A O 1
ATOM 658 N N . GLU A 1 83 ? 10.957 4.788 -7.312 1.00 94.69 83 GLU A N 1
ATOM 659 C CA . GLU A 1 83 ? 10.829 6.052 -6.584 1.00 94.69 83 GLU A CA 1
ATOM 660 C C . GLU A 1 83 ? 9.468 6.725 -6.812 1.00 94.69 83 GLU A C 1
ATOM 662 O O . GLU A 1 83 ? 8.826 7.174 -5.861 1.00 94.69 83 GLU A O 1
ATOM 667 N N . ILE A 1 84 ? 8.962 6.717 -8.049 1.00 93.38 84 ILE A N 1
ATOM 668 C CA . ILE A 1 84 ? 7.602 7.182 -8.352 1.00 93.38 84 ILE A CA 1
ATOM 669 C C . ILE A 1 84 ? 6.579 6.363 -7.554 1.00 93.38 84 ILE A C 1
ATOM 671 O O . ILE A 1 84 ? 5.633 6.928 -7.002 1.00 93.38 84 ILE A O 1
ATOM 675 N N . GLN A 1 85 ? 6.759 5.042 -7.457 1.00 92.62 85 GLN A N 1
ATOM 676 C CA . GLN A 1 85 ? 5.859 4.183 -6.689 1.00 92.62 85 GLN A CA 1
ATOM 677 C C . GLN A 1 85 ? 5.893 4.505 -5.183 1.00 92.62 85 GLN A C 1
ATOM 679 O O . GLN A 1 85 ? 4.835 4.573 -4.551 1.00 92.62 85 GLN A O 1
ATOM 684 N N . LYS A 1 86 ? 7.069 4.787 -4.608 1.00 91.69 86 LYS A N 1
ATOM 685 C CA . LYS A 1 86 ? 7.194 5.253 -3.213 1.00 91.69 86 LYS A CA 1
ATOM 686 C C . LYS A 1 86 ? 6.513 6.595 -2.985 1.00 91.69 86 LYS A C 1
ATOM 688 O O . LYS A 1 86 ? 5.833 6.764 -1.972 1.00 91.69 86 LYS A O 1
ATOM 693 N N . ILE A 1 87 ? 6.663 7.539 -3.913 1.00 93.12 87 ILE A N 1
ATOM 694 C CA . ILE A 1 87 ? 6.007 8.851 -3.838 1.00 93.12 87 ILE A CA 1
ATOM 695 C C . ILE A 1 87 ? 4.484 8.684 -3.866 1.00 93.12 87 ILE A C 1
ATOM 697 O O . ILE A 1 87 ? 3.784 9.264 -3.035 1.00 93.12 87 ILE A O 1
ATOM 701 N N . GLU A 1 88 ? 3.958 7.863 -4.776 1.00 90.44 88 GLU A N 1
ATOM 702 C CA . GLU A 1 88 ? 2.524 7.567 -4.846 1.00 90.44 88 GLU A CA 1
ATOM 703 C C . GLU A 1 88 ? 2.005 6.930 -3.555 1.00 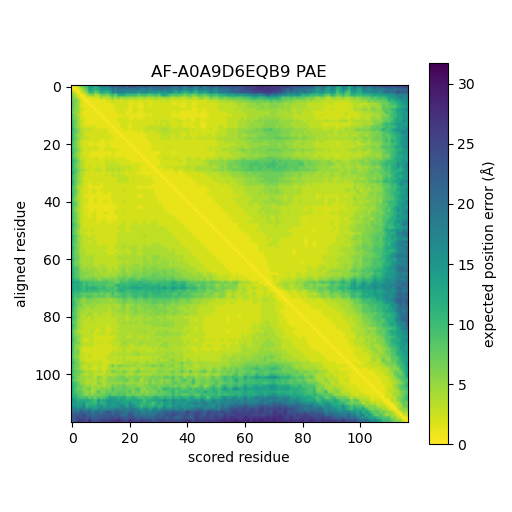90.44 88 GLU A C 1
ATOM 705 O O . GLU A 1 88 ? 0.953 7.330 -3.050 1.00 90.44 88 GLU A O 1
ATOM 710 N N . PHE A 1 89 ? 2.756 5.977 -2.999 1.00 89.94 89 PHE A N 1
ATOM 711 C CA . PHE A 1 89 ? 2.422 5.332 -1.735 1.00 89.94 89 PHE A CA 1
ATOM 712 C C . PHE A 1 89 ? 2.411 6.327 -0.565 1.00 89.94 89 PHE A C 1
ATOM 714 O O . PHE A 1 89 ? 1.441 6.392 0.191 1.00 89.94 89 PHE A O 1
ATOM 721 N N . SER A 1 90 ? 3.444 7.165 -0.463 1.00 89.38 90 SER A N 1
ATOM 722 C CA . SER A 1 90 ? 3.551 8.230 0.541 1.00 89.38 90 SER A CA 1
ATOM 723 C C . SER A 1 90 ? 2.390 9.229 0.449 1.00 89.38 90 SER A C 1
ATOM 725 O O . SER A 1 90 ? 1.807 9.628 1.462 1.00 89.38 90 SER A O 1
ATOM 727 N N . ARG A 1 91 ? 1.978 9.576 -0.778 1.00 90.06 91 ARG A N 1
ATOM 728 C CA . ARG A 1 91 ? 0.814 10.433 -1.021 1.00 90.06 91 ARG A CA 1
ATOM 729 C C . ARG A 1 91 ? -0.483 9.775 -0.544 1.00 90.06 91 ARG A C 1
ATOM 731 O O . ARG A 1 91 ? -1.257 10.435 0.145 1.00 90.06 91 ARG A O 1
ATOM 738 N N . LYS A 1 92 ? -0.711 8.493 -0.870 1.00 88.81 92 LYS A N 1
ATOM 739 C CA . LYS A 1 92 ? -1.886 7.736 -0.391 1.00 88.81 92 LYS A CA 1
ATOM 740 C C . LYS A 1 92 ? -1.932 7.695 1.144 1.00 88.81 92 LYS A C 1
ATOM 742 O O . LYS A 1 92 ? -2.995 7.901 1.722 1.00 88.81 92 LYS A O 1
ATOM 747 N N . LEU A 1 93 ? -0.786 7.491 1.800 1.00 88.94 93 LEU A N 1
ATOM 748 C CA . LEU A 1 93 ? -0.692 7.483 3.265 1.00 88.94 93 LEU A CA 1
ATOM 749 C C . LEU A 1 93 ? -1.047 8.837 3.875 1.00 88.94 93 LEU A C 1
ATOM 751 O O . LEU A 1 93 ? -1.847 8.902 4.805 1.00 88.94 93 LEU A O 1
ATOM 755 N N . THR A 1 94 ? -0.497 9.913 3.316 1.00 87.62 94 THR A N 1
ATOM 756 C CA . THR A 1 94 ? -0.784 11.278 3.776 1.00 87.62 94 THR A CA 1
ATOM 757 C C . THR A 1 94 ? -2.272 11.607 3.641 1.00 87.62 94 THR A C 1
ATOM 759 O O . THR A 1 94 ? -2.866 12.180 4.551 1.00 87.62 94 THR A O 1
ATOM 762 N N . GLN A 1 95 ? -2.898 11.208 2.531 1.00 88.75 95 GLN A N 1
ATOM 763 C CA . GLN A 1 95 ? -4.330 11.408 2.322 1.00 88.75 95 GLN A CA 1
ATOM 764 C C . GLN A 1 95 ? -5.167 10.643 3.358 1.00 88.75 95 GLN A C 1
ATOM 766 O O . GLN A 1 9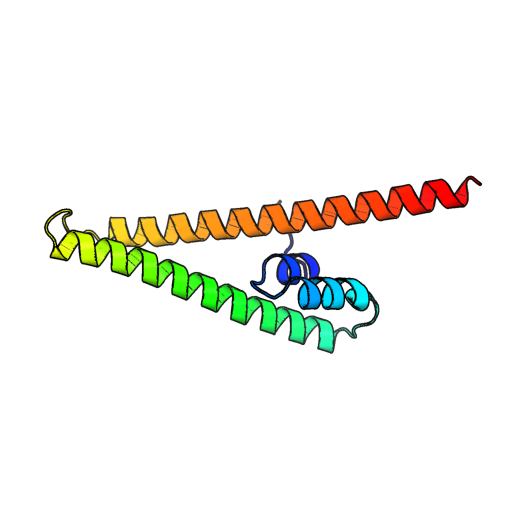5 ? -6.031 11.235 3.999 1.00 88.75 95 GLN A O 1
ATOM 771 N N . ALA A 1 96 ? -4.877 9.357 3.567 1.00 88.88 96 ALA A N 1
ATOM 772 C CA . ALA A 1 96 ? -5.594 8.532 4.537 1.00 88.88 96 ALA A CA 1
ATOM 773 C C . ALA A 1 96 ? -5.507 9.090 5.968 1.00 88.88 96 ALA A C 1
ATOM 775 O O . ALA A 1 96 ? -6.478 9.032 6.720 1.00 88.88 96 ALA A O 1
ATOM 776 N N . GLN A 1 97 ? -4.358 9.659 6.340 1.00 87.25 97 GLN A N 1
ATOM 777 C CA . GLN A 1 97 ? -4.175 10.321 7.632 1.00 87.25 97 GLN A CA 1
ATOM 778 C C . GLN A 1 97 ? -4.965 11.626 7.735 1.00 87.25 97 GLN A C 1
ATOM 780 O O . GLN A 1 97 ? -5.605 11.863 8.754 1.00 87.25 97 GLN A O 1
ATOM 785 N N . SER A 1 98 ? -4.976 12.448 6.682 1.00 87.25 98 SER A N 1
ATOM 786 C CA . SER A 1 98 ? -5.788 13.670 6.661 1.00 87.25 98 SER A CA 1
ATOM 787 C C . SER A 1 98 ? -7.281 13.360 6.804 1.00 87.25 98 SER A C 1
ATOM 789 O O . SER A 1 98 ? -7.992 14.087 7.494 1.00 87.25 98 SER A O 1
ATOM 791 N N . GLU A 1 99 ? -7.758 12.275 6.192 1.00 85.62 99 GLU A N 1
ATOM 792 C CA . GLU A 1 99 ? -9.140 11.808 6.338 1.00 85.62 99 GLU A CA 1
ATOM 793 C C . GLU A 1 99 ? -9.441 11.326 7.768 1.00 85.62 99 GLU A C 1
ATOM 795 O O . GLU A 1 99 ? -10.483 11.676 8.323 1.00 85.62 99 GLU A O 1
ATOM 800 N N . GLU A 1 100 ? -8.518 10.585 8.395 1.00 86.19 100 GLU A N 1
ATOM 801 C CA . GLU A 1 100 ? -8.606 10.196 9.813 1.00 86.19 100 GLU A CA 1
ATOM 802 C C . GLU A 1 100 ? -8.675 11.429 10.737 1.00 86.19 100 GLU A C 1
ATOM 804 O O . GLU A 1 100 ? -9.496 11.487 11.655 1.00 86.19 100 GLU A O 1
ATOM 809 N N . GLU A 1 101 ? -7.827 12.434 10.506 1.00 84.38 101 GLU A N 1
ATOM 810 C CA . GLU A 1 101 ? -7.803 13.672 11.295 1.00 84.38 101 GLU A CA 1
ATOM 811 C C . GLU A 1 101 ? -9.103 14.473 11.150 1.00 84.38 101 GLU A C 1
ATOM 813 O O . GLU A 1 101 ? -9.668 14.915 12.154 1.00 84.38 101 GLU A O 1
ATOM 818 N N . LEU A 1 102 ? -9.624 14.609 9.927 1.00 84.56 102 LEU A N 1
ATOM 819 C CA . LEU A 1 102 ? -10.898 15.285 9.669 1.00 84.56 102 LEU A CA 1
ATOM 820 C C . LEU A 1 102 ? -12.067 14.600 10.384 1.00 84.56 102 LEU A C 1
ATOM 822 O O . LEU A 1 102 ? -12.920 15.275 10.966 1.00 84.56 102 LEU A O 1
ATOM 826 N N . GLU A 1 103 ? -12.108 13.265 10.388 1.00 84.69 103 GLU A N 1
ATOM 827 C CA . GLU A 1 103 ? -13.179 12.535 11.065 1.00 84.69 103 GLU A CA 1
ATOM 828 C C . GLU A 1 103 ? -13.124 12.711 12.592 1.00 84.69 103 GLU A C 1
ATOM 830 O O . GLU A 1 103 ? -14.169 12.835 13.240 1.00 84.69 103 GLU A O 1
ATOM 835 N N . LYS A 1 104 ? -11.922 12.793 13.178 1.00 84.94 104 LYS A N 1
ATOM 836 C CA . LYS A 1 104 ? -11.754 13.103 14.608 1.00 84.94 104 LYS A CA 1
ATOM 837 C C . LYS A 1 104 ? -12.278 14.496 14.950 1.00 84.94 104 LYS A C 1
ATOM 839 O O . LYS A 1 104 ? -13.063 14.622 15.888 1.00 84.94 104 LYS A O 1
ATOM 844 N N . VAL A 1 105 ? -11.937 15.509 14.150 1.00 83.38 105 VAL A N 1
ATOM 845 C CA . VAL A 1 105 ? -12.435 16.883 14.341 1.00 83.38 105 VAL A CA 1
ATOM 846 C C . VAL A 1 105 ? -13.964 16.936 14.265 1.00 83.38 105 VAL A C 1
ATOM 848 O O . VAL A 1 105 ? -14.604 17.551 15.117 1.00 83.38 105 VAL A O 1
ATOM 851 N N . HIS A 1 106 ? -14.582 16.252 13.296 1.00 82.31 106 HIS A N 1
ATOM 852 C CA . HIS A 1 106 ? -16.045 16.179 13.208 1.00 82.31 106 HIS A CA 1
ATOM 853 C C . HIS A 1 106 ? -16.685 15.524 14.440 1.00 82.31 106 HIS A C 1
ATOM 855 O O . HIS A 1 106 ? -17.710 16.011 14.924 1.00 82.31 106 HIS A O 1
ATOM 861 N N . LYS A 1 107 ? -16.083 14.453 14.975 1.00 83.44 107 LYS A N 1
ATOM 862 C CA . LYS A 1 107 ? -16.561 13.803 16.207 1.00 83.44 107 LYS A CA 1
ATOM 863 C C . LYS A 1 107 ? -16.481 14.748 17.408 1.00 83.44 107 LYS A C 1
ATOM 865 O O . LYS A 1 107 ? -17.445 14.832 18.166 1.00 83.44 107 LYS A O 1
ATOM 870 N N . GLU A 1 108 ? -15.387 15.491 17.553 1.00 84.56 108 GLU A N 1
ATOM 871 C CA . GLU A 1 108 ? -15.202 16.458 18.644 1.00 84.56 108 GLU A CA 1
ATOM 872 C C . GLU A 1 108 ? -16.209 17.618 18.571 1.00 84.56 108 GLU A C 1
ATOM 874 O O . GLU A 1 108 ? -16.856 17.937 19.571 1.00 84.56 108 GLU A O 1
ATOM 879 N N . ILE A 1 109 ? -16.422 18.202 17.384 1.00 82.31 109 ILE A N 1
ATOM 880 C CA . ILE A 1 109 ? -17.419 19.270 17.176 1.00 82.31 109 ILE A CA 1
ATOM 881 C C . ILE A 1 109 ? -18.836 18.770 17.488 1.00 82.31 109 ILE A C 1
ATOM 883 O O . ILE A 1 109 ? -19.609 19.466 18.156 1.00 82.31 109 ILE A O 1
ATOM 887 N N . GLY A 1 110 ? -19.180 17.563 17.029 1.00 75.94 110 GLY A N 1
ATOM 888 C CA . GLY A 1 110 ? -20.473 16.938 17.304 1.00 75.94 110 GLY A CA 1
ATOM 889 C C . GLY A 1 110 ? -20.733 16.790 18.803 1.00 75.94 110 GLY A C 1
ATOM 890 O O . GLY A 1 110 ? -21.789 17.195 19.281 1.00 75.94 110 GLY A O 1
ATOM 891 N N . GLN A 1 111 ? -19.738 16.307 19.553 1.00 75.56 111 GLN A N 1
ATOM 892 C CA . GLN A 1 111 ? -19.815 16.147 21.008 1.00 75.56 111 GLN A CA 1
ATOM 893 C C . GLN A 1 111 ? -19.943 17.485 21.752 1.00 75.56 111 GLN A C 1
ATOM 895 O O . GLN A 1 111 ? -20.744 17.593 22.684 1.00 75.56 111 GLN A O 1
ATOM 900 N N . MET A 1 112 ? -19.201 18.519 21.335 1.00 72.44 112 MET A N 1
ATOM 901 C CA . MET A 1 112 ? -19.306 19.860 21.932 1.00 72.44 112 MET A CA 1
ATOM 902 C C . MET A 1 112 ? -20.673 20.508 21.686 1.00 72.44 112 MET A C 1
ATOM 904 O O . MET A 1 112 ? -21.195 21.194 22.563 1.00 72.44 112 MET A O 1
ATOM 908 N N . SER A 1 113 ? -21.271 20.272 20.517 1.00 63.78 113 SER A N 1
ATOM 909 C CA . SER A 1 113 ? -22.583 20.823 20.155 1.00 63.78 113 SER A CA 1
ATOM 910 C C . SER A 1 113 ? -23.719 20.192 20.971 1.00 63.78 113 SER A C 1
ATOM 912 O O . SER A 1 113 ? -24.649 20.887 21.371 1.00 63.78 113 SER A O 1
ATOM 914 N N . THR A 1 114 ? -23.625 18.893 21.276 1.00 59.94 114 THR A N 1
ATOM 915 C CA . THR A 1 114 ? -24.604 18.176 22.111 1.00 59.94 114 THR A CA 1
ATOM 916 C C . THR A 1 114 ? -24.464 18.431 23.611 1.00 59.94 114 THR A C 1
ATOM 918 O O . THR A 1 114 ? -25.460 18.335 24.312 1.00 59.94 114 THR A O 1
ATOM 921 N N . ASN A 1 115 ? -23.271 18.762 24.119 1.00 56.91 115 ASN A N 1
ATOM 922 C CA . ASN A 1 115 ? -23.064 19.021 25.554 1.00 56.91 115 ASN A CA 1
ATOM 923 C C . ASN A 1 115 ? -23.445 20.448 25.996 1.00 56.91 115 ASN A C 1
ATOM 925 O O . ASN A 1 115 ? -23.510 20.712 27.194 1.00 56.91 115 ASN A O 1
ATOM 929 N N . ASN A 1 116 ? -23.680 21.360 25.047 1.00 52.03 116 ASN A N 1
ATOM 930 C CA . ASN A 1 116 ? -24.088 22.747 25.299 1.00 52.03 116 ASN A CA 1
ATOM 931 C C . ASN A 1 116 ? -25.587 23.003 25.024 1.00 52.03 116 ASN A C 1
ATOM 933 O O . ASN A 1 116 ? -26.002 24.162 24.988 1.00 52.03 116 ASN A O 1
ATOM 937 N N . SER A 1 117 ? -26.379 21.944 24.809 1.00 46.81 117 SER A N 1
ATOM 938 C CA . SER A 1 117 ? -27.849 21.977 24.689 1.00 46.81 117 SER A CA 1
ATOM 939 C C . SER A 1 117 ? -28.492 21.279 25.882 1.00 46.81 117 SER A C 1
ATOM 941 O O . SER A 1 117 ? -29.570 21.742 26.313 1.00 46.81 117 SER A O 1
#

Foldseek 3Di:
DPDDDDLQLLLQLAPDDPVVSCVCVVCVVVDDPVRSVVSSVVSVVRNVVVLVVQLVVQVVVVVVCVVVVVDPDDPVSSVVSNVVSVVVSVVSSVVSVVVVVVVVVVVVVVVVVVVVD

Nearest PDB structures (foldseek):
  3lg7-assembly1_B  TM=3.936E-01  e=6.325E+00  synthetic construct
  7xgg-assembly2_D  TM=3.556E-01  e=6.706E+00  synthetic construct

Secondary structure (DSSP, 8-state):
-PPPP-HHHHHHHS---HHHHHHHHHTTTTS-HHHHHHHHHHHHHHHHHHHHHHHHHHHHHHHHHHHTTSS---HHHHHHHHHHHHHHHHHHHHHHHHHHHHHHHHHHHHHHHHHT-

Sequence (117 aa):
MPAKVTLESLIRMTPMEEVTRVELLGKLGEFSQDQKFRISMLCWDIISSEYDLNLAKKINAILDEVAEKKKEFSMDSLKEADEIQKIEFSRKLTQAQSEEELEKVHKEIGQMSTNNS

Radius of gyration: 19.49 Å; Cα contacts (8 Å, |Δi|>4): 56; chains: 1; bounding box: 47×32×55 Å

pLDDT: mean 89.73, std 11.31, range [37.22, 97.75]